Protein AF-A0A060YMS2-F1 (afdb_monomer)

Secondary structure (DSSP, 8-state):
-------S---------TT-SSS-TT--SHHHHHHHHHHHHH-S------PPPPHHHHHHHHHHHHHTT---SGGGGSHHHHHHHHHHHTT-HHHHHHHHTT-

Foldseek 3Di:
DDDPPDDDDDDDDDDDLVVQPPQDSPDDDPCRRLPPVRVVVPPPDDDDDDDADDPVRLVVVLVVCVVVVLQVDPLCPDPVVSVVLCVQCVSHPVRSCVVSNVD

Radius of gyration: 18.92 Å; Cα contacts (8 Å, |Δi|>4): 63; chains: 1; bounding box: 42×21×52 Å

Solvent-accessible surface area (backbone atoms only — not comparable to full-atom values): 6654 Å² total; per-residue (Å²): 132,81,78,81,91,73,80,94,78,84,87,87,86,79,89,61,58,81,88,49,79,97,56,64,93,83,49,80,50,67,59,70,75,43,35,68,72,49,40,61,62,49,59,89,72,84,90,79,89,84,76,64,52,49,74,66,53,45,50,53,53,53,52,49,35,55,75,68,62,52,59,66,42,75,59,62,78,37,74,66,35,44,51,49,48,42,64,76,26,66,39,28,69,70,50,39,50,61,58,48,74,79,55

Organism: Oncorhynchus mykiss (NCBI:txid8022)

Mean predicted aligned error: 4.14 Å

InterPro domains:
  IPR019368 Small ribosomal subunit protein mS29 [PF10236] (3-99)
  IPR019368 Small ribosomal subunit protein mS29 [PTHR12810] (1-102)

Nearest PDB structures (foldseek):
  8any-assembly1_AX  TM=9.967E-01  e=2.477E-08  Homo sapiens
  5aj4-assembly1_Ag  TM=9.875E-01  e=1.544E-08  Sus scrofa
  7pnv-assembly1_X  TM=9.954E-01  e=9.091E-08  Mus musculus
  3j9m-assembly1_AX  TM=9.733E-01  e=3.531E-08  Homo sapiens
  3jd5-assembly1_g  TM=9.234E-01  e=8.550E-09  Bos taurus

Structure (mmCIF, N/CA/C/O backbone):
data_AF-A0A060YMS2-F1
#
_entry.id   AF-A0A060YMS2-F1
#
loop_
_atom_site.group_PDB
_atom_site.id
_atom_site.type_symbol
_atom_site.label_atom_id
_atom_site.label_alt_id
_atom_site.label_comp_id
_atom_site.label_asym_id
_atom_site.label_entity_id
_atom_site.label_seq_id
_atom_site.pdbx_PDB_ins_code
_atom_site.Cartn_x
_atom_site.Cartn_y
_atom_site.Cartn_z
_atom_site.occupancy
_atom_site.B_iso_or_equiv
_atom_site.auth_seq_id
_atom_site.auth_comp_id
_atom_site.auth_asym_id
_atom_site.auth_atom_id
_atom_site.pdbx_PDB_model_num
ATOM 1 N N . MET A 1 1 ? 16.660 -9.172 -18.218 1.00 61.47 1 MET A N 1
ATOM 2 C CA . MET A 1 1 ? 16.110 -7.835 -17.917 1.00 61.47 1 MET A CA 1
ATOM 3 C C . MET A 1 1 ? 14.882 -7.603 -18.783 1.00 61.47 1 MET A C 1
ATOM 5 O O . MET A 1 1 ? 14.679 -8.364 -19.724 1.00 61.47 1 MET A O 1
ATOM 9 N N . ILE A 1 2 ? 14.014 -6.667 -18.401 1.00 76.12 2 ILE A N 1
ATOM 10 C CA . ILE A 1 2 ? 12.764 -6.392 -19.122 1.00 76.12 2 ILE A CA 1
ATOM 11 C C . ILE A 1 2 ? 13.135 -5.705 -20.438 1.00 76.12 2 ILE A C 1
ATOM 13 O O . ILE A 1 2 ? 13.558 -4.557 -20.431 1.00 76.12 2 ILE A O 1
ATOM 17 N N . ASN A 1 3 ? 13.002 -6.418 -21.556 1.00 77.88 3 ASN A N 1
ATOM 18 C CA . ASN A 1 3 ? 13.212 -5.832 -22.875 1.00 77.88 3 ASN A CA 1
ATOM 19 C C . ASN A 1 3 ? 11.945 -5.097 -23.331 1.00 77.88 3 ASN A C 1
ATOM 21 O O . ASN A 1 3 ? 10.820 -5.564 -23.126 1.00 77.88 3 ASN A O 1
ATOM 25 N N . ASN A 1 4 ? 12.150 -3.945 -23.962 1.00 82.06 4 ASN A N 1
ATOM 26 C CA . ASN A 1 4 ? 11.117 -3.075 -24.526 1.00 82.06 4 ASN A CA 1
ATOM 27 C C . ASN A 1 4 ? 11.026 -3.204 -26.062 1.00 82.06 4 ASN A C 1
ATOM 29 O O . ASN A 1 4 ? 10.658 -2.257 -26.752 1.00 82.06 4 ASN A O 1
ATOM 33 N N . ASP A 1 5 ? 11.355 -4.378 -26.605 1.00 88.31 5 ASP A N 1
ATOM 34 C CA . ASP A 1 5 ? 11.448 -4.688 -28.040 1.00 88.31 5 ASP A CA 1
ATOM 35 C C . ASP A 1 5 ? 10.099 -5.026 -28.711 1.00 88.31 5 ASP A C 1
ATOM 37 O O . ASP A 1 5 ? 10.051 -5.525 -29.836 1.00 88.31 5 ASP A O 1
ATOM 41 N N . TRP A 1 6 ? 8.986 -4.723 -28.047 1.00 92.12 6 TRP A N 1
ATOM 42 C CA . TRP A 1 6 ? 7.630 -5.031 -28.494 1.00 92.12 6 TRP A CA 1
ATOM 43 C C . TRP A 1 6 ? 6.702 -3.823 -28.323 1.00 92.12 6 TRP A C 1
ATOM 45 O O . TRP A 1 6 ? 6.954 -2.919 -27.529 1.00 92.12 6 TRP A O 1
ATOM 55 N N . CYS A 1 7 ? 5.610 -3.792 -29.090 1.00 92.94 7 CYS A N 1
ATOM 56 C CA . CYS A 1 7 ? 4.638 -2.699 -29.075 1.00 92.94 7 CYS A CA 1
ATOM 57 C C . CYS A 1 7 ? 3.211 -3.208 -28.824 1.00 92.94 7 CYS A C 1
ATOM 59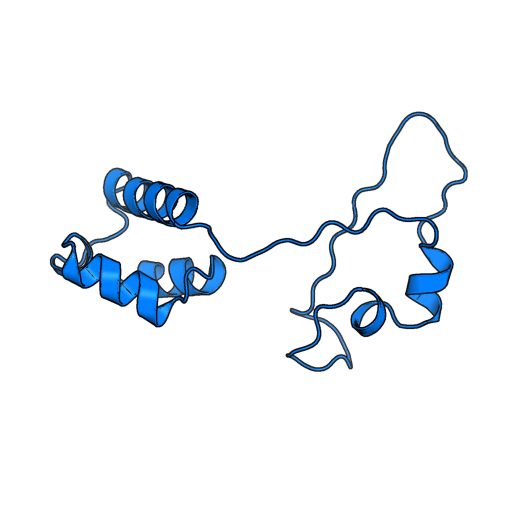 O O . CYS A 1 7 ? 2.911 -4.386 -29.011 1.00 92.94 7 CYS A O 1
ATOM 61 N N . GLY A 1 8 ? 2.319 -2.310 -28.394 1.00 94.00 8 GLY A N 1
ATOM 62 C CA . GLY A 1 8 ? 0.902 -2.627 -28.175 1.00 94.00 8 GLY A CA 1
ATOM 63 C C . GLY A 1 8 ? 0.534 -3.092 -26.761 1.00 94.00 8 GLY A C 1
ATOM 64 O O . GLY A 1 8 ? -0.599 -3.513 -26.547 1.00 94.00 8 GLY A O 1
ATOM 65 N N . GLY A 1 9 ? 1.434 -2.977 -25.783 1.00 92.31 9 GLY A N 1
ATOM 66 C CA . GLY A 1 9 ? 1.079 -3.145 -24.372 1.00 92.31 9 GLY A CA 1
ATOM 67 C C . GLY A 1 9 ? 2.023 -2.395 -23.436 1.00 92.31 9 GLY A C 1
ATOM 68 O O . GLY A 1 9 ? 2.799 -1.550 -23.875 1.00 92.31 9 GLY A O 1
ATOM 69 N N . ALA A 1 10 ? 1.904 -2.676 -22.140 1.00 93.38 10 ALA A N 1
ATOM 70 C CA . ALA A 1 10 ? 2.622 -1.977 -21.081 1.00 93.38 10 ALA A CA 1
ATOM 71 C C . ALA A 1 10 ? 3.184 -2.967 -20.056 1.00 93.38 10 ALA A C 1
ATOM 73 O O . ALA A 1 10 ? 2.581 -4.010 -19.800 1.00 93.38 10 ALA A O 1
ATOM 74 N N . VAL A 1 11 ? 4.320 -2.615 -19.452 1.00 93.06 11 VAL A N 1
ATOM 75 C CA . VAL A 1 11 ? 4.909 -3.350 -18.327 1.00 93.06 11 VAL A CA 1
ATOM 76 C C . VAL A 1 11 ? 4.646 -2.580 -17.046 1.00 93.06 11 VAL A C 1
ATOM 78 O O . VAL A 1 11 ? 4.910 -1.383 -16.972 1.00 93.06 11 VAL A O 1
ATOM 81 N N . ILE A 1 12 ? 4.157 -3.282 -16.028 1.00 94.38 12 ILE A N 1
ATOM 82 C CA . ILE A 1 12 ? 4.037 -2.762 -14.668 1.00 94.38 12 ILE A CA 1
ATOM 83 C C . ILE A 1 12 ? 4.907 -3.649 -13.785 1.00 94.38 12 ILE A C 1
ATOM 85 O O . ILE A 1 12 ? 4.714 -4.863 -13.740 1.00 94.38 12 ILE A O 1
ATOM 89 N N . ALA A 1 13 ? 5.866 -3.036 -13.101 1.00 93.81 13 ALA A N 1
ATOM 90 C CA . ALA A 1 13 ? 6.741 -3.700 -12.148 1.00 93.81 13 ALA A CA 1
ATOM 91 C C . ALA A 1 13 ? 6.605 -3.034 -10.775 1.00 93.81 13 ALA A C 1
ATOM 93 O O . ALA A 1 13 ? 6.325 -1.840 -10.675 1.00 93.81 13 ALA A O 1
ATOM 94 N N . THR A 1 14 ? 6.814 -3.810 -9.716 1.00 95.44 14 THR A N 1
ATOM 95 C CA . THR A 1 14 ? 6.759 -3.338 -8.329 1.00 95.44 14 THR A CA 1
ATOM 96 C C . THR A 1 14 ? 8.047 -3.693 -7.612 1.00 95.44 14 THR A C 1
ATOM 98 O O . THR A 1 14 ? 8.532 -4.818 -7.724 1.00 95.44 14 THR A O 1
ATOM 101 N N . LEU A 1 15 ? 8.568 -2.754 -6.832 1.00 94.75 15 LEU A N 1
ATOM 102 C CA . LEU A 1 15 ? 9.696 -3.006 -5.946 1.00 94.75 15 LEU A CA 1
ATOM 103 C C . LEU A 1 15 ? 9.208 -3.665 -4.657 1.00 94.75 15 LEU A C 1
ATOM 105 O O . LEU A 1 15 ? 8.132 -3.338 -4.157 1.00 94.75 15 LEU A O 1
ATOM 109 N N . SER A 1 16 ? 10.020 -4.560 -4.101 1.00 94.50 16 SER A N 1
ATOM 110 C CA . SER A 1 16 ? 9.784 -5.133 -2.779 1.00 94.50 16 SER A CA 1
ATOM 111 C C . SER A 1 16 ? 11.083 -5.170 -1.994 1.00 94.50 16 SER A C 1
ATOM 113 O O . SER A 1 16 ? 12.038 -5.834 -2.388 1.00 94.50 16 SER A O 1
ATOM 115 N N . GLN A 1 17 ? 11.092 -4.483 -0.854 1.00 94.62 17 GLN A N 1
ATOM 116 C CA . GLN A 1 17 ? 12.140 -4.642 0.151 1.00 94.62 17 GLN A CA 1
ATOM 117 C C . GLN A 1 17 ? 11.961 -5.981 0.887 1.00 94.62 17 GLN A C 1
ATOM 119 O O . GLN A 1 17 ? 12.923 -6.688 1.171 1.00 94.62 17 GLN A O 1
ATOM 124 N N . THR A 1 18 ? 10.724 -6.391 1.177 1.00 92.94 18 THR A N 1
ATOM 125 C CA . THR A 1 18 ? 10.485 -7.666 1.863 1.00 92.94 18 THR A CA 1
ATOM 126 C C . THR A 1 18 ? 10.954 -8.824 0.982 1.00 92.94 18 THR A C 1
ATOM 128 O O . THR A 1 18 ? 10.502 -8.972 -0.153 1.00 92.94 18 THR A O 1
ATOM 131 N N . GLY A 1 19 ? 11.878 -9.631 1.509 1.00 92.12 19 GLY A N 1
ATOM 132 C CA . GLY A 1 19 ? 12.517 -10.722 0.769 1.00 92.12 19 GLY A CA 1
ATOM 133 C C . GLY A 1 19 ? 13.699 -10.305 -0.114 1.00 92.12 19 GLY A C 1
ATOM 134 O O . GLY A 1 19 ? 14.273 -11.169 -0.773 1.00 92.12 19 GLY A O 1
ATOM 135 N N . SER A 1 20 ? 14.099 -9.027 -0.122 1.00 92.94 20 SER A N 1
ATOM 136 C CA 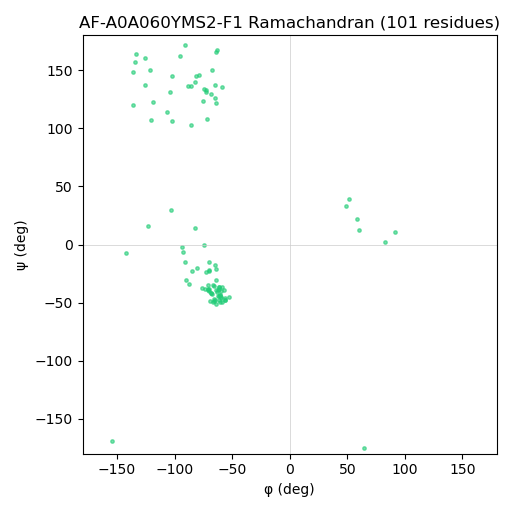. SER A 1 20 ? 15.300 -8.580 -0.834 1.00 92.94 20 SER A CA 1
ATOM 137 C C . SER A 1 20 ? 16.556 -9.204 -0.227 1.00 92.94 20 SER A C 1
ATOM 139 O O . SER A 1 20 ? 16.721 -9.216 0.997 1.00 92.94 20 SER A O 1
ATOM 141 N N . LEU A 1 21 ? 17.474 -9.661 -1.074 1.00 91.19 21 LEU A N 1
ATOM 142 C CA . LEU A 1 21 ? 18.784 -10.135 -0.642 1.00 91.19 21 LEU A CA 1
ATOM 143 C C . LEU A 1 21 ? 19.765 -8.961 -0.605 1.00 91.19 21 LEU A C 1
ATOM 145 O O . LEU A 1 21 ? 19.804 -8.164 -1.534 1.00 91.19 21 LEU A O 1
ATOM 149 N N . TYR A 1 22 ? 20.569 -8.876 0.456 1.00 88.88 22 TYR A N 1
ATOM 150 C CA . TYR A 1 22 ? 21.676 -7.916 0.590 1.00 88.88 22 TYR A CA 1
ATOM 151 C C . TYR A 1 22 ? 21.306 -6.417 0.535 1.00 88.88 22 TYR A C 1
ATOM 153 O O . TYR A 1 22 ? 22.206 -5.584 0.477 1.00 88.88 22 TYR A O 1
ATOM 161 N N . ALA A 1 23 ? 20.022 -6.057 0.628 1.00 91.56 23 ALA A N 1
ATOM 162 C CA . ALA A 1 23 ? 19.565 -4.674 0.785 1.00 91.56 23 ALA A CA 1
ATOM 163 C C . ALA A 1 23 ? 19.173 -4.381 2.249 1.00 91.56 23 ALA A C 1
ATOM 165 O O . ALA A 1 23 ? 18.653 -5.267 2.939 1.00 91.56 23 ALA A O 1
ATOM 166 N N . PRO A 1 24 ? 19.413 -3.157 2.758 1.00 93.19 24 PRO A N 1
ATOM 167 C CA . PRO A 1 24 ? 19.047 -2.797 4.123 1.00 93.19 24 PRO A CA 1
ATOM 168 C C . PRO A 1 24 ? 17.523 -2.753 4.292 1.00 93.19 24 PRO A C 1
ATOM 170 O O . PRO A 1 24 ? 16.784 -2.417 3.369 1.00 93.19 24 PRO A O 1
ATOM 173 N N . SER A 1 25 ? 17.039 -3.041 5.503 1.00 91.94 25 SER A N 1
ATOM 174 C CA . SER A 1 25 ? 15.599 -3.137 5.790 1.00 91.94 25 SER A CA 1
ATOM 175 C C . SER A 1 25 ? 14.822 -1.833 5.605 1.00 91.94 25 SER A C 1
ATOM 177 O O . SER A 1 25 ? 13.604 -1.855 5.468 1.00 91.94 25 SER A O 1
ATOM 179 N N . SER A 1 26 ? 15.513 -0.696 5.638 1.00 93.56 26 SER A N 1
ATOM 180 C CA . SER A 1 26 ? 14.929 0.631 5.455 1.00 93.56 26 SER A CA 1
ATOM 181 C C . SER A 1 26 ? 14.96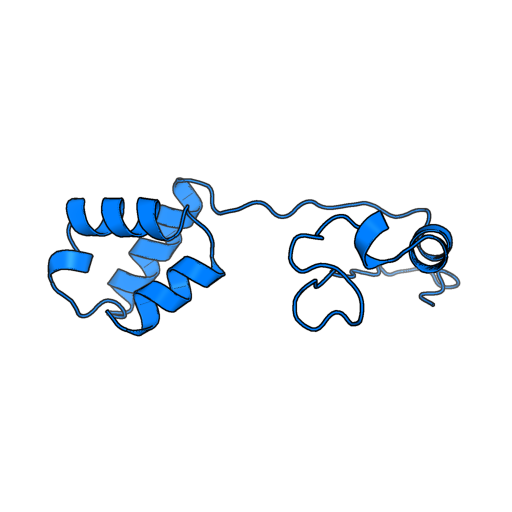8 1.129 4.010 1.00 93.56 26 SER A C 1
ATOM 183 O O . SER A 1 26 ? 14.435 2.206 3.762 1.00 93.56 26 SER A O 1
ATOM 185 N N . ALA A 1 27 ? 15.614 0.413 3.080 1.00 95.19 27 ALA A N 1
ATOM 186 C CA . ALA A 1 27 ? 15.670 0.833 1.681 1.00 95.19 27 ALA A CA 1
ATOM 187 C C . ALA A 1 27 ? 14.31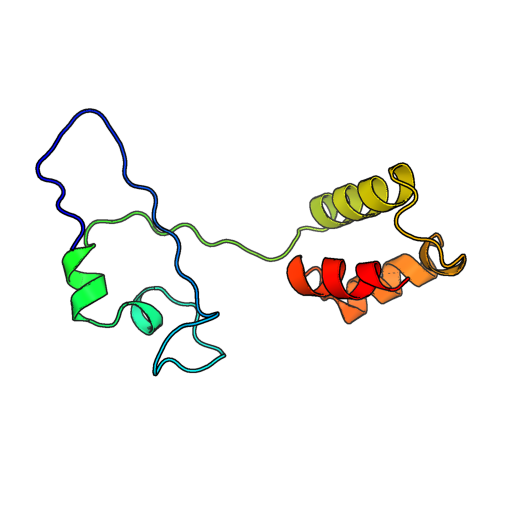4 0.632 1.006 1.00 95.19 27 ALA A C 1
ATOM 189 O O . ALA A 1 27 ? 13.710 -0.436 1.088 1.00 95.19 27 ALA A O 1
ATOM 190 N N . TYR A 1 28 ? 13.850 1.661 0.309 1.00 95.25 28 TYR A N 1
ATOM 191 C CA . TYR A 1 28 ? 12.601 1.609 -0.458 1.00 95.25 28 TYR A CA 1
ATOM 192 C C . TYR A 1 28 ? 12.691 2.365 -1.785 1.00 95.25 28 TYR A C 1
ATOM 194 O O . TYR A 1 28 ? 11.757 2.303 -2.587 1.00 95.25 28 TYR A O 1
ATOM 202 N N . LEU A 1 29 ? 13.791 3.083 -2.035 1.00 95.56 29 LEU A N 1
ATOM 203 C CA . LEU A 1 29 ? 13.958 3.848 -3.261 1.00 95.56 29 LEU A CA 1
ATOM 204 C C . LEU A 1 29 ? 14.351 2.927 -4.429 1.00 95.56 29 LEU A C 1
ATOM 206 O O . LEU A 1 29 ? 15.117 1.980 -4.228 1.00 95.56 29 LEU A O 1
ATOM 210 N N . PRO A 1 30 ? 13.897 3.215 -5.666 1.00 94.25 30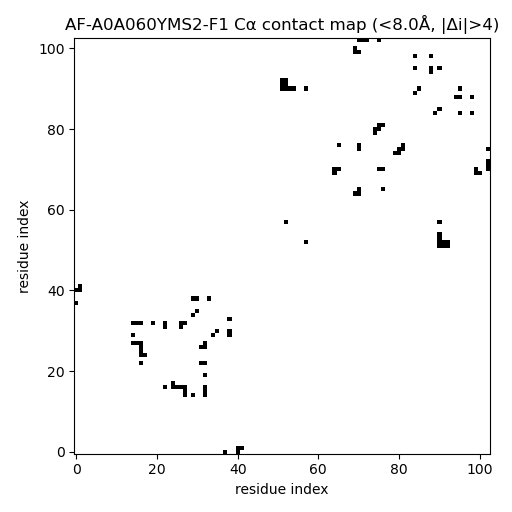 PRO A N 1
ATOM 211 C CA . PRO A 1 30 ? 14.242 2.410 -6.838 1.00 94.25 30 PRO A CA 1
ATOM 212 C C . PRO A 1 30 ? 15.740 2.206 -7.034 1.00 94.25 30 PRO A C 1
ATOM 214 O O . PRO A 1 30 ? 16.170 1.081 -7.249 1.00 94.25 30 PRO A O 1
ATOM 217 N N . GLN A 1 31 ? 16.540 3.261 -6.892 1.00 92.44 31 GLN A N 1
ATOM 218 C CA . GLN A 1 31 ? 17.990 3.180 -7.067 1.00 92.44 31 GLN A CA 1
ATOM 219 C C . GLN A 1 31 ? 18.672 2.324 -5.985 1.00 92.44 31 GLN A C 1
ATOM 221 O O . GLN A 1 31 ? 19.626 1.612 -6.279 1.00 92.44 31 GLN A O 1
ATOM 226 N N . GLU A 1 32 ? 18.171 2.353 -4.745 1.00 93.69 32 GLU A N 1
ATOM 227 C CA . GLU A 1 32 ? 18.720 1.550 -3.644 1.00 93.69 32 GLU A CA 1
ATOM 228 C C . GLU A 1 32 ? 18.425 0.057 -3.823 1.00 93.69 32 GLU A C 1
ATOM 230 O O . GLU A 1 32 ? 19.269 -0.778 -3.507 1.00 93.69 32 GLU A O 1
ATOM 235 N N . LEU A 1 33 ? 17.226 -0.278 -4.312 1.00 94.69 33 LEU A N 1
ATOM 236 C CA . LEU A 1 33 ? 16.774 -1.665 -4.443 1.00 94.69 33 LEU A CA 1
ATOM 237 C C . LEU A 1 33 ? 17.189 -2.320 -5.766 1.00 94.69 33 LEU A C 1
ATOM 239 O O . LEU A 1 33 ? 17.438 -3.523 -5.788 1.00 94.69 33 LEU A O 1
ATOM 243 N N . LEU A 1 34 ? 17.248 -1.559 -6.862 1.00 93.12 34 LEU A N 1
ATOM 244 C CA . LEU A 1 34 ? 17.663 -2.065 -8.176 1.00 93.12 34 LEU A CA 1
ATOM 245 C C . LEU A 1 34 ? 19.186 -2.048 -8.357 1.00 93.12 34 LEU A C 1
ATOM 247 O O . LEU A 1 34 ? 19.706 -2.794 -9.187 1.00 93.12 34 LEU A O 1
ATOM 251 N N . GLY A 1 35 ? 19.892 -1.203 -7.600 1.0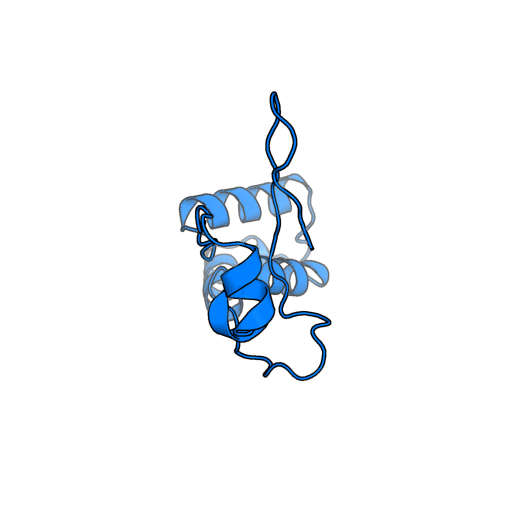0 92.94 35 GLY A N 1
ATOM 252 C CA . GLY A 1 35 ? 21.292 -0.890 -7.864 1.00 92.94 35 GLY A CA 1
ATOM 253 C C . GLY A 1 35 ? 21.479 -0.170 -9.203 1.00 92.94 35 GLY A C 1
ATOM 254 O O . GLY A 1 35 ? 20.518 0.171 -9.889 1.00 92.94 35 GLY A O 1
ATOM 255 N N . GLU A 1 36 ? 22.735 0.059 -9.577 1.00 93.44 36 GLU A N 1
ATOM 256 C CA . GLU A 1 36 ? 23.101 0.752 -10.820 1.00 93.44 36 GLU A CA 1
ATOM 257 C C . GLU A 1 36 ? 22.652 -0.036 -12.063 1.00 93.44 36 GLU A C 1
ATOM 259 O O . GLU A 1 36 ? 21.895 0.477 -12.877 1.00 93.44 36 GLU A O 1
ATOM 264 N N . GLU A 1 37 ? 22.995 -1.328 -12.143 1.00 92.12 37 GLU A N 1
ATOM 265 C CA . GLU A 1 37 ? 22.670 -2.185 -13.295 1.00 92.12 37 GLU A CA 1
ATOM 266 C C . GLU A 1 37 ? 21.157 -2.304 -13.547 1.00 92.12 37 GLU A C 1
ATOM 268 O O . GLU A 1 37 ? 20.690 -2.197 -14.683 1.00 92.12 37 GLU A O 1
ATOM 273 N N . GLY A 1 38 ? 20.371 -2.515 -12.486 1.00 91.31 38 GLY A N 1
ATOM 274 C CA . GLY A 1 38 ? 18.922 -2.652 -12.606 1.00 91.31 38 GLY A CA 1
ATOM 275 C C . GLY A 1 38 ? 18.234 -1.332 -12.949 1.00 91.31 38 GLY A C 1
ATOM 276 O O . GLY A 1 38 ? 17.245 -1.338 -13.682 1.00 91.31 38 GLY A O 1
ATOM 277 N N . PHE A 1 39 ? 18.751 -0.213 -12.436 1.00 92.88 39 PHE A N 1
ATOM 278 C CA . PHE A 1 39 ? 18.220 1.113 -12.736 1.00 92.88 39 PHE A CA 1
ATOM 279 C C . PHE A 1 39 ? 18.500 1.499 -14.193 1.00 92.88 39 PHE A C 1
ATOM 281 O O . PHE A 1 39 ? 17.560 1.841 -14.909 1.00 92.88 39 PHE A O 1
ATOM 288 N N . ASP A 1 40 ? 19.743 1.339 -14.654 1.00 92.44 40 ASP A N 1
ATOM 289 C CA . ASP A 1 40 ? 20.156 1.651 -16.028 1.00 92.44 40 ASP A CA 1
ATOM 290 C C . ASP A 1 40 ? 19.409 0.801 -17.060 1.00 92.44 40 ASP A C 1
ATOM 292 O O . ASP A 1 40 ? 19.031 1.288 -18.123 1.00 92.44 40 ASP A O 1
ATOM 296 N N . SER A 1 41 ? 19.138 -0.469 -16.748 1.00 90.81 41 SER A N 1
ATOM 297 C CA . SER A 1 41 ? 18.378 -1.324 -17.660 1.00 90.81 41 SER A CA 1
ATOM 298 C C . SER A 1 41 ? 16.889 -0.991 -17.734 1.00 90.81 41 SER A C 1
ATOM 300 O O . SER A 1 41 ? 16.240 -1.398 -18.702 1.00 90.81 41 SER A O 1
ATOM 302 N N . MET A 1 42 ? 16.320 -0.362 -16.706 1.00 89.62 42 MET A N 1
ATOM 303 C CA . MET A 1 42 ? 14.908 0.026 -16.698 1.00 89.62 42 MET A CA 1
ATOM 304 C C . MET A 1 42 ? 14.694 1.434 -17.256 1.00 89.62 42 MET A C 1
ATOM 306 O O . MET A 1 42 ? 13.557 1.791 -17.559 1.00 89.62 42 MET A O 1
ATOM 310 N N . ASP A 1 43 ? 15.752 2.232 -17.388 1.00 87.75 43 ASP A N 1
ATOM 311 C CA . ASP A 1 43 ? 15.673 3.584 -17.926 1.00 87.75 43 ASP A CA 1
ATOM 312 C C . ASP A 1 43 ? 15.331 3.556 -19.436 1.00 87.75 43 ASP A C 1
ATOM 314 O O . ASP A 1 43 ? 15.976 2.833 -20.202 1.00 87.75 43 ASP A O 1
ATOM 318 N N . PRO A 1 44 ? 14.322 4.312 -19.920 1.00 91.19 44 PRO A N 1
ATOM 319 C CA . PRO A 1 44 ? 13.413 5.194 -19.184 1.00 91.19 44 PRO A CA 1
ATOM 320 C C . PRO A 1 44 ? 12.177 4.488 -18.603 1.00 91.19 44 PRO A C 1
ATOM 322 O O . PRO A 1 44 ? 11.463 3.769 -19.305 1.00 91.19 44 PRO A O 1
ATOM 325 N N . PHE A 1 45 ? 11.837 4.805 -17.347 1.00 92.44 45 PHE A N 1
ATOM 326 C CA . PHE A 1 45 ? 10.603 4.354 -16.688 1.00 92.44 45 PHE A CA 1
ATOM 327 C C . PHE A 1 45 ? 9.870 5.484 -15.951 1.00 92.44 45 PHE A C 1
ATOM 329 O O . PHE A 1 45 ? 10.424 6.546 -15.672 1.00 92.44 45 PHE A O 1
ATOM 336 N N . VAL A 1 46 ? 8.596 5.250 -15.613 1.00 95.19 46 VAL A N 1
ATOM 337 C CA . VAL A 1 46 ? 7.760 6.189 -14.845 1.00 95.19 46 VAL A CA 1
ATOM 338 C C . VAL A 1 46 ? 7.667 5.716 -13.385 1.00 95.19 46 VAL A C 1
ATOM 340 O O . VAL A 1 46 ? 6.968 4.734 -13.124 1.00 95.19 46 VAL A O 1
ATOM 343 N N . PRO A 1 47 ? 8.342 6.368 -12.417 1.00 95.12 47 PRO A N 1
ATOM 344 C CA . PRO A 1 47 ? 8.231 6.002 -11.007 1.00 95.12 47 PRO A CA 1
ATOM 345 C C . PRO A 1 47 ? 6.877 6.431 -10.429 1.00 95.12 47 PRO A C 1
ATOM 347 O O . PRO A 1 47 ? 6.462 7.581 -10.578 1.00 95.12 47 PRO A O 1
ATOM 350 N N . VAL A 1 48 ? 6.210 5.524 -9.711 1.00 96.94 48 VAL A N 1
ATOM 351 C CA . VAL A 1 48 ? 4.937 5.797 -9.024 1.00 96.94 48 VAL A CA 1
ATOM 352 C C . VAL A 1 48 ? 5.110 5.550 -7.520 1.00 96.94 48 VAL A C 1
ATOM 354 O O . VAL A 1 48 ? 5.216 4.394 -7.110 1.00 96.94 48 VAL A O 1
ATOM 357 N N . PRO A 1 49 ? 5.165 6.601 -6.679 1.00 95.94 49 PRO A N 1
ATOM 358 C CA . PRO A 1 49 ? 5.284 6.432 -5.235 1.00 95.94 49 PRO A CA 1
ATOM 359 C C . PRO A 1 49 ? 3.957 5.967 -4.625 1.00 95.94 49 PRO A C 1
ATOM 361 O O . PRO A 1 49 ? 2.902 6.540 -4.893 1.00 95.94 49 PRO A O 1
ATOM 364 N N . VAL A 1 50 ? 4.021 4.964 -3.748 1.00 96.62 50 VAL A N 1
ATOM 365 C CA . VAL A 1 50 ? 2.874 4.489 -2.962 1.00 96.62 50 VAL A CA 1
ATOM 366 C C . VAL A 1 50 ? 3.063 4.943 -1.520 1.00 96.62 50 VAL A C 1
ATOM 368 O O . VAL A 1 50 ? 4.013 4.541 -0.852 1.00 96.62 50 VAL A O 1
ATOM 371 N N . SER A 1 51 ? 2.180 5.827 -1.060 1.00 96.56 51 SER A N 1
ATOM 372 C CA . SER A 1 51 ? 2.215 6.379 0.299 1.00 96.56 51 SER A CA 1
ATOM 373 C C . SER A 1 51 ? 1.375 5.543 1.271 1.00 96.56 51 SER A C 1
ATOM 375 O O . SER A 1 51 ? 0.642 4.641 0.870 1.00 96.56 51 SER A O 1
ATOM 377 N N . LEU A 1 52 ? 1.478 5.855 2.566 1.00 97.62 52 LEU A N 1
ATOM 378 C CA . LEU A 1 52 ? 0.573 5.338 3.599 1.00 97.62 52 LEU A CA 1
ATOM 379 C C . LEU A 1 52 ? -0.866 5.811 3.344 1.00 97.62 52 LEU A C 1
ATOM 381 O O . LEU A 1 52 ? -1.079 6.741 2.563 1.00 97.62 52 LEU A O 1
ATOM 385 N N . TYR A 1 53 ? -1.844 5.221 4.038 1.00 98.12 53 TYR A N 1
ATOM 386 C CA . TYR A 1 53 ? -3.229 5.646 3.870 1.00 98.12 53 TYR A CA 1
ATOM 387 C C . TYR A 1 53 ? -3.411 7.125 4.215 1.00 98.12 53 TYR A C 1
ATOM 389 O O . TYR A 1 53 ? -2.964 7.623 5.256 1.00 98.12 53 TYR A O 1
ATOM 397 N N . SER A 1 54 ? -4.158 7.810 3.358 1.00 97.75 54 SER A N 1
ATOM 398 C CA . SER A 1 54 ? -4.811 9.062 3.708 1.00 97.75 54 SER A CA 1
ATOM 399 C C . SER A 1 54 ? -5.858 8.832 4.803 1.00 97.75 54 SER A C 1
ATOM 401 O O . SER A 1 54 ? -6.280 7.711 5.084 1.00 97.75 54 SER A O 1
ATOM 403 N N . GLU A 1 55 ? -6.326 9.914 5.422 1.00 96.44 55 GLU A N 1
ATOM 404 C CA . GLU A 1 55 ? -7.379 9.837 6.445 1.00 96.44 55 GLU A CA 1
ATOM 405 C C . GLU A 1 55 ? -8.654 9.174 5.911 1.00 96.44 55 GLU A C 1
ATOM 407 O O . GLU A 1 55 ? -9.261 8.357 6.596 1.00 96.44 55 GLU A O 1
ATOM 412 N N . LYS A 1 56 ? -9.023 9.465 4.657 1.00 97.81 56 LYS A N 1
ATOM 413 C CA . LYS A 1 56 ? -10.220 8.903 4.017 1.00 97.81 56 LYS A CA 1
ATOM 414 C C . LYS A 1 56 ? -10.075 7.417 3.699 1.00 97.81 56 LYS A C 1
ATOM 416 O O . LYS A 1 56 ? -11.035 6.666 3.853 1.00 97.81 56 LYS A O 1
ATOM 421 N N . GLU A 1 57 ? -8.899 6.990 3.246 1.00 98.19 57 GLU A N 1
ATOM 422 C CA . GLU A 1 57 ? -8.625 5.574 2.969 1.00 98.19 57 GLU A CA 1
ATOM 423 C C . GLU A 1 57 ? -8.592 4.762 4.260 1.00 98.19 57 GLU A C 1
ATOM 425 O O . GLU A 1 57 ? -9.199 3.694 4.316 1.00 98.19 57 GLU A O 1
ATOM 430 N N . PHE A 1 58 ? -7.966 5.302 5.312 1.00 98.06 58 PHE A N 1
ATOM 431 C CA . PHE A 1 58 ? -7.991 4.683 6.633 1.00 98.06 58 PHE A CA 1
ATOM 432 C C . PHE A 1 58 ? -9.429 4.528 7.134 1.00 98.06 58 PHE A C 1
ATOM 434 O O . PHE A 1 58 ? -9.815 3.432 7.532 1.00 98.06 58 PHE A O 1
ATOM 441 N N . GLU A 1 59 ? -10.232 5.597 7.062 1.00 97.25 59 GLU A N 1
ATOM 442 C CA . GLU A 1 59 ? -11.639 5.565 7.470 1.00 97.25 59 GLU A CA 1
ATOM 443 C C . GLU A 1 59 ? -12.414 4.481 6.724 1.00 97.25 59 GLU A C 1
ATOM 445 O O . GLU A 1 59 ? -13.117 3.674 7.325 1.00 97.25 59 GLU A O 1
ATOM 450 N N . SER A 1 60 ? -12.243 4.433 5.404 1.00 98.00 60 SER A N 1
ATOM 451 C CA . SER A 1 60 ? -12.935 3.472 4.549 1.00 98.00 60 SER A CA 1
ATOM 452 C C . SER A 1 60 ? -12.534 2.031 4.883 1.00 98.00 60 SER A C 1
ATOM 454 O O . SER A 1 60 ? -13.389 1.150 4.934 1.00 98.00 60 SER A O 1
ATOM 456 N N . CYS A 1 61 ? -11.247 1.787 5.154 1.00 97.81 61 CYS A N 1
ATOM 457 C CA . CYS A 1 61 ? -10.734 0.476 5.551 1.00 97.81 61 CYS A CA 1
ATOM 458 C C . CYS A 1 61 ? -11.239 0.056 6.943 1.00 97.81 61 CYS A C 1
ATOM 460 O O . CYS A 1 61 ? -11.673 -1.080 7.128 1.00 97.81 61 CYS A O 1
ATOM 462 N N . TYR A 1 62 ? -11.254 0.980 7.905 1.00 96.88 62 TYR A N 1
ATOM 463 C CA . TYR A 1 62 ? -11.794 0.743 9.243 1.00 96.88 62 TYR A CA 1
ATOM 464 C C . TYR A 1 62 ? -13.291 0.402 9.204 1.00 96.88 62 TYR A C 1
ATOM 466 O O . TYR A 1 62 ? -13.710 -0.609 9.769 1.00 96.88 62 TYR A O 1
ATOM 474 N N . LEU A 1 63 ? -14.090 1.184 8.469 1.00 97.31 63 LEU A N 1
ATOM 475 C CA . LEU A 1 63 ? -15.519 0.916 8.280 1.00 97.31 63 LEU A CA 1
ATOM 476 C C . LEU A 1 63 ? -15.766 -0.430 7.589 1.00 97.31 63 LEU A C 1
ATOM 478 O O . LEU A 1 63 ? -16.700 -1.139 7.956 1.00 97.31 63 LEU A O 1
ATOM 482 N N . TYR A 1 64 ? -14.913 -0.815 6.636 1.00 98.06 64 TYR A N 1
ATOM 483 C CA . TYR A 1 64 ? -14.976 -2.136 6.015 1.00 98.06 64 TYR A CA 1
ATOM 484 C C . TYR A 1 64 ? -14.761 -3.265 7.036 1.00 98.06 64 TYR A C 1
ATOM 486 O O . TYR A 1 64 ? -15.513 -4.241 7.035 1.00 98.06 64 TYR A O 1
ATOM 494 N N . TYR A 1 65 ? -13.783 -3.140 7.938 1.00 97.38 65 TYR A N 1
ATOM 495 C CA . TYR A 1 65 ? -13.576 -4.137 8.992 1.00 97.38 65 TYR A CA 1
ATOM 496 C C . TYR A 1 65 ? -14.738 -4.203 9.988 1.00 97.38 65 TYR A C 1
ATOM 498 O O . TYR A 1 65 ? -15.088 -5.301 10.425 1.00 97.38 65 TYR A O 1
ATOM 506 N N . LEU A 1 66 ? -15.370 -3.072 10.311 1.00 95.75 66 LEU A N 1
ATOM 507 C CA . LEU A 1 66 ? -16.580 -3.053 11.139 1.00 95.75 66 LEU A CA 1
ATOM 508 C C . LEU A 1 66 ? -17.760 -3.751 10.451 1.00 95.75 66 LEU A C 1
ATOM 510 O O . LEU A 1 66 ? -18.391 -4.612 11.058 1.00 95.75 66 LEU A O 1
ATOM 514 N N . ASP A 1 67 ? -18.026 -3.436 9.180 1.00 97.50 67 ASP A N 1
ATOM 515 C CA . ASP A 1 67 ? -19.119 -4.041 8.401 1.00 97.50 67 ASP A CA 1
ATOM 516 C C . ASP A 1 67 ? -18.963 -5.566 8.278 1.00 97.50 67 ASP A C 1
ATOM 518 O O . ASP A 1 67 ? -19.912 -6.339 8.444 1.00 97.50 67 ASP A O 1
ATOM 522 N N . ARG A 1 68 ? -17.726 -6.034 8.081 1.00 97.00 68 ARG A N 1
ATOM 523 C CA . ARG A 1 68 ? -17.402 -7.467 8.052 1.00 97.00 68 ARG A CA 1
ATOM 524 C C . ARG A 1 68 ? -17.394 -8.137 9.420 1.00 97.00 68 ARG A C 1
ATOM 526 O O . ARG A 1 68 ? -17.163 -9.342 9.470 1.00 97.00 68 ARG A O 1
ATOM 533 N N . HIS A 1 69 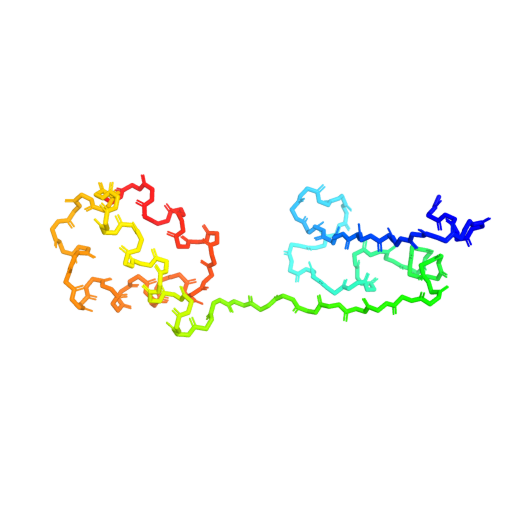? -17.657 -7.397 10.497 1.00 95.31 69 HIS A N 1
ATOM 534 C CA . HIS A 1 69 ? -17.525 -7.878 11.870 1.00 95.31 69 HIS A CA 1
ATOM 535 C C . HIS A 1 69 ? -16.140 -8.510 12.096 1.00 95.31 69 HIS A C 1
ATOM 537 O O . HIS A 1 69 ? -16.013 -9.552 12.730 1.00 95.31 69 HIS A O 1
ATOM 543 N N . TRP A 1 70 ? -15.090 -7.921 11.522 1.00 96.94 70 TRP A N 1
ATOM 544 C CA . TRP A 1 70 ? -13.722 -8.405 11.701 1.00 96.94 70 TRP A CA 1
ATOM 545 C C . TRP A 1 70 ? -13.179 -8.014 13.078 1.00 96.94 70 TRP A C 1
ATOM 547 O O . TRP A 1 70 ? -12.504 -8.805 13.719 1.00 96.94 70 TRP A O 1
ATOM 557 N N . LEU A 1 71 ? -13.535 -6.814 13.545 1.00 95.50 71 LEU A N 1
ATOM 558 C CA . LEU A 1 71 ? -13.126 -6.271 14.838 1.00 95.50 71 LEU A CA 1
ATOM 559 C C . LEU A 1 71 ? -14.066 -6.741 15.956 1.00 95.50 71 LEU A C 1
ATOM 561 O O . LEU A 1 71 ? -15.185 -6.229 16.096 1.00 95.50 71 LEU A O 1
ATOM 565 N N . GLN A 1 72 ? -13.617 -7.711 16.752 1.00 94.75 72 GLN A N 1
ATOM 566 C CA . GLN A 1 72 ? -14.445 -8.335 17.790 1.00 94.75 72 GLN A CA 1
ATOM 567 C C . GLN A 1 72 ? -14.340 -7.617 19.141 1.00 94.75 72 GLN A C 1
ATOM 569 O O . GLN A 1 72 ? -15.316 -7.569 19.895 1.00 94.75 72 GLN A O 1
ATOM 574 N N . HIS A 1 73 ? -13.191 -7.015 19.452 1.00 95.00 73 HIS A N 1
ATOM 575 C CA . HIS A 1 73 ? -13.001 -6.297 20.707 1.00 95.00 73 HIS A CA 1
ATOM 576 C C . HIS A 1 73 ? -13.912 -5.055 20.822 1.00 95.00 73 HIS A C 1
ATOM 578 O O . HIS A 1 73 ? -13.812 -4.153 19.988 1.00 95.00 73 HIS A O 1
ATOM 584 N N . PRO A 1 74 ? -14.720 -4.896 21.888 1.00 93.06 74 PRO A N 1
ATOM 585 C CA . PRO A 1 74 ? -15.670 -3.783 22.002 1.00 93.06 74 PRO A CA 1
ATOM 586 C C . PRO A 1 74 ? -15.034 -2.388 21.936 1.00 93.06 74 PRO A C 1
ATOM 588 O O . PRO A 1 74 ? -15.594 -1.483 21.325 1.00 93.06 74 PRO A O 1
ATOM 591 N N . HIS A 1 75 ? -13.837 -2.205 22.508 1.00 93.75 75 HIS A N 1
ATOM 592 C CA . HIS A 1 75 ? -13.150 -0.907 22.453 1.00 93.75 75 HIS A CA 1
ATOM 593 C C . HIS A 1 75 ? -12.635 -0.560 21.056 1.00 93.75 75 HIS A C 1
ATOM 595 O O . HIS A 1 75 ? -12.461 0.613 20.753 1.00 93.75 75 HIS A O 1
ATOM 601 N N . SER A 1 76 ? -12.413 -1.553 20.190 1.00 91.50 76 SER A N 1
ATOM 602 C CA . SER A 1 76 ? -11.954 -1.291 18.821 1.00 91.50 76 SER A CA 1
ATOM 603 C C . SER A 1 76 ? -13.031 -0.641 17.949 1.00 91.50 76 SER A C 1
ATOM 605 O O . SER A 1 76 ? -12.699 -0.101 16.904 1.00 91.50 76 SER A O 1
ATOM 607 N N . GLN A 1 77 ? -14.291 -0.667 18.400 1.00 93.69 77 GLN A N 1
ATOM 608 C CA . GLN A 1 77 ? -15.441 -0.077 17.717 1.00 93.69 77 GLN A CA 1
ATOM 609 C C . GLN A 1 77 ? -15.735 1.361 18.185 1.00 93.69 77 GLN A C 1
ATOM 611 O O . GLN A 1 77 ? -16.659 1.991 17.670 1.00 93.69 77 GLN A O 1
ATOM 616 N N . THR A 1 78 ? -14.984 1.891 19.160 1.00 96.12 78 THR A N 1
ATOM 617 C CA . THR A 1 78 ? -15.154 3.265 19.659 1.00 96.12 78 THR A CA 1
ATOM 618 C C . THR A 1 78 ? -14.201 4.243 18.972 1.00 96.12 78 THR A C 1
ATOM 620 O O . THR A 1 78 ? -13.183 3.861 18.390 1.00 96.12 78 THR A O 1
ATOM 623 N N . GLU A 1 79 ? -14.503 5.539 19.066 1.00 95.31 79 GLU A N 1
ATOM 624 C CA . GLU A 1 79 ? -13.648 6.593 18.506 1.00 95.31 79 GLU A CA 1
ATOM 625 C C . GLU A 1 79 ? -12.270 6.656 19.185 1.00 95.31 79 GLU A C 1
ATOM 627 O O . GLU A 1 79 ? -11.276 7.017 18.551 1.00 95.31 79 GLU A O 1
ATOM 632 N N . GLU A 1 80 ? -12.179 6.293 20.464 1.00 96.62 80 GLU A N 1
ATOM 633 C CA . GLU A 1 80 ? -10.908 6.182 21.184 1.00 96.62 80 GLU A CA 1
ATOM 634 C C . GLU A 1 80 ? -10.064 5.035 20.626 1.00 96.62 80 GLU A C 1
ATOM 636 O O . GLU A 1 80 ? -8.912 5.264 20.252 1.00 96.62 80 GLU A O 1
ATOM 641 N N . GLY A 1 81 ? -10.643 3.837 20.477 1.00 95.56 81 GLY A N 1
ATOM 642 C CA . GLY A 1 81 ? -9.928 2.687 19.917 1.00 95.56 81 GLY A CA 1
ATOM 643 C C . GLY A 1 81 ? -9.466 2.933 18.484 1.00 95.56 81 GLY A C 1
ATOM 644 O O . GLY A 1 81 ? -8.337 2.603 18.120 1.00 95.56 81 GLY A O 1
ATOM 645 N N . LYS A 1 82 ? -10.280 3.617 17.679 1.00 96.31 82 LYS A N 1
ATOM 646 C CA . LYS A 1 82 ? -9.889 4.063 16.339 1.00 96.31 82 LYS A CA 1
ATOM 647 C C . LYS A 1 82 ? -8.682 5.009 16.359 1.00 96.31 82 LYS A C 1
ATOM 649 O O . LYS A 1 82 ? -7.772 4.845 15.546 1.00 96.31 82 LYS A O 1
ATOM 654 N N . LYS A 1 83 ? -8.626 5.979 17.281 1.00 97.12 83 LYS A N 1
ATOM 655 C CA . LYS A 1 83 ? -7.458 6.873 17.430 1.00 97.12 83 LYS A CA 1
ATOM 656 C C . LYS A 1 83 ? -6.205 6.108 17.849 1.00 97.12 83 LYS A C 1
ATOM 658 O O . LYS A 1 83 ? -5.127 6.403 17.333 1.00 97.12 83 LYS A O 1
ATOM 663 N N . GLU A 1 84 ? -6.340 5.121 18.730 1.00 96.94 84 GLU A N 1
ATOM 664 C CA . GLU A 1 84 ? -5.234 4.233 19.106 1.00 96.94 84 GLU A CA 1
ATOM 665 C C . GLU A 1 84 ? -4.731 3.423 17.905 1.00 96.94 84 GLU A C 1
ATOM 667 O O . GLU A 1 84 ? -3.525 3.379 17.661 1.00 96.94 84 GLU A O 1
ATOM 672 N N . LEU A 1 85 ? -5.635 2.865 17.092 1.00 96.44 85 LEU A N 1
ATOM 673 C CA . LEU A 1 85 ? -5.280 2.161 15.855 1.00 96.44 85 LEU A CA 1
ATOM 674 C C . LEU A 1 85 ? -4.550 3.069 14.862 1.00 96.44 85 LEU A C 1
ATOM 676 O O . LEU A 1 85 ? -3.542 2.657 14.283 1.00 96.44 85 LEU A O 1
ATOM 680 N N . ILE A 1 86 ? -5.012 4.310 14.678 1.00 97.12 86 ILE A N 1
ATOM 681 C CA . ILE A 1 86 ? -4.332 5.303 13.831 1.00 97.12 86 ILE A CA 1
ATOM 682 C C . ILE A 1 86 ? -2.919 5.567 14.355 1.00 97.12 86 ILE A C 1
ATOM 684 O O . ILE A 1 86 ? -1.970 5.569 13.570 1.00 97.12 86 ILE A O 1
ATOM 688 N N . PHE A 1 87 ? -2.774 5.769 15.666 1.00 97.62 87 PHE A N 1
ATOM 689 C CA . PHE A 1 87 ? -1.494 6.083 16.295 1.00 97.62 87 PHE A CA 1
ATOM 690 C C . PHE A 1 87 ? -0.496 4.921 16.194 1.00 97.62 87 PHE A C 1
ATOM 692 O O . PHE A 1 87 ? 0.636 5.123 15.762 1.00 97.62 87 PHE A O 1
ATOM 699 N N . LEU A 1 88 ? -0.919 3.700 16.536 1.00 97.12 88 LEU A N 1
ATOM 700 C CA . LEU A 1 88 ? -0.057 2.514 16.536 1.00 97.12 88 LEU A CA 1
ATOM 701 C C . LEU A 1 88 ? 0.313 2.051 15.124 1.00 97.12 88 LEU A C 1
ATOM 703 O O . LEU A 1 88 ? 1.448 1.640 14.891 1.00 97.12 88 LEU A O 1
ATOM 707 N N . SER A 1 89 ? -0.625 2.120 14.175 1.00 97.06 89 SER A N 1
ATOM 708 C CA . SER A 1 89 ? -0.350 1.740 12.784 1.00 97.06 89 SER A CA 1
ATOM 709 C C . SER A 1 89 ? 0.366 2.831 11.993 1.00 97.06 89 SER A C 1
ATOM 711 O O . SER A 1 89 ? 0.930 2.541 10.940 1.00 97.06 89 SER A O 1
ATOM 713 N N . ASN A 1 90 ? 0.302 4.089 12.442 1.00 96.88 90 ASN A N 1
ATOM 714 C CA . ASN A 1 90 ? 0.655 5.268 11.648 1.00 96.88 90 ASN A CA 1
ATOM 715 C C . ASN A 1 90 ? -0.012 5.262 10.254 1.00 96.88 90 ASN A C 1
ATOM 717 O O . ASN A 1 90 ? 0.577 5.701 9.267 1.00 96.88 90 ASN A O 1
ATOM 721 N N . ARG A 1 91 ? -1.231 4.708 10.150 1.00 97.12 91 ARG A N 1
ATOM 722 C CA . ARG A 1 91 ? -1.957 4.497 8.880 1.00 97.12 91 ARG A CA 1
ATOM 723 C C . ARG A 1 91 ? -1.204 3.621 7.866 1.00 97.12 91 ARG A C 1
ATOM 725 O O . ARG A 1 91 ? -1.478 3.675 6.667 1.00 97.12 91 ARG A O 1
ATOM 732 N N . ASN A 1 92 ? -0.261 2.802 8.329 1.00 97.88 92 ASN A N 1
ATOM 733 C CA . ASN A 1 92 ? 0.395 1.806 7.497 1.00 97.88 92 ASN A CA 1
ATOM 734 C C . ASN A 1 92 ? -0.555 0.619 7.253 1.00 97.88 92 ASN A C 1
ATOM 736 O O . ASN A 1 92 ? -0.981 -0.004 8.227 1.00 97.88 92 ASN A O 1
ATOM 740 N N . PRO A 1 93 ? -0.857 0.268 5.987 1.00 97.56 93 PRO A N 1
ATOM 741 C CA . PRO A 1 93 ? -1.799 -0.804 5.660 1.00 97.56 93 PRO A CA 1
ATOM 742 C C . PRO A 1 93 ? -1.444 -2.160 6.276 1.00 97.56 93 PRO A C 1
ATOM 744 O O . PRO A 1 93 ? -2.303 -2.82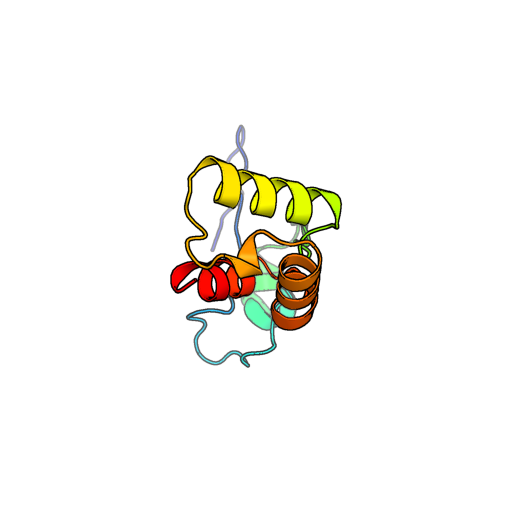2 6.852 1.00 97.56 93 PRO A O 1
ATOM 747 N N . SER A 1 94 ? -0.171 -2.556 6.186 1.00 96.88 94 SER A N 1
ATOM 748 C CA . SER A 1 94 ? 0.304 -3.856 6.671 1.00 96.88 94 SER A CA 1
ATOM 749 C C . SER A 1 94 ? 0.299 -3.923 8.197 1.00 96.88 94 SER A C 1
ATOM 751 O O . SER A 1 94 ? -0.098 -4.931 8.776 1.00 96.88 94 SER A O 1
ATOM 753 N N . VAL A 1 95 ? 0.693 -2.833 8.865 1.00 97.50 95 VAL A N 1
ATOM 754 C CA . VAL A 1 95 ? 0.659 -2.766 10.333 1.00 97.50 95 VAL A CA 1
ATOM 755 C C . VAL A 1 95 ? -0.782 -2.745 10.841 1.00 97.50 95 VAL A C 1
ATOM 757 O O . VAL A 1 95 ? -1.082 -3.435 11.809 1.00 97.50 95 VAL A O 1
ATOM 760 N N . LEU A 1 96 ? -1.676 -1.994 10.188 1.00 97.50 96 LEU A N 1
ATOM 761 C CA . LEU A 1 96 ? -3.091 -1.940 10.555 1.00 97.50 96 LEU A CA 1
ATOM 762 C C . LEU A 1 96 ? -3.754 -3.315 10.449 1.00 97.50 96 LEU A C 1
ATOM 764 O O . LEU A 1 96 ? -4.395 -3.739 11.404 1.00 97.50 96 LEU A O 1
ATOM 768 N N . GLU A 1 97 ? -3.580 -4.015 9.325 1.00 97.50 97 GLU A N 1
ATOM 769 C CA . GLU A 1 97 ? -4.116 -5.371 9.144 1.00 97.50 97 GLU A CA 1
ATOM 770 C C . GLU A 1 97 ? -3.614 -6.308 10.242 1.00 97.50 97 GLU A C 1
ATOM 772 O O . GLU A 1 97 ? -4.420 -6.943 10.920 1.00 97.50 97 GLU A O 1
ATOM 777 N N . ARG A 1 98 ? -2.305 -6.295 10.510 1.00 97.38 98 ARG A N 1
ATOM 778 C CA . ARG A 1 98 ? -1.712 -7.136 11.547 1.00 97.38 98 ARG A CA 1
ATOM 779 C C . ARG A 1 98 ? -2.242 -6.822 12.943 1.00 97.38 98 ARG A C 1
ATOM 781 O O . ARG A 1 98 ? -2.419 -7.753 13.720 1.00 97.38 98 ARG A O 1
ATOM 788 N N . LEU A 1 99 ? -2.464 -5.547 13.273 1.00 96.62 99 LEU A N 1
ATOM 789 C CA . LEU A 1 99 ? -3.071 -5.143 14.545 1.00 96.62 99 LEU A CA 1
ATOM 790 C C . LEU A 1 99 ? -4.523 -5.623 14.629 1.00 96.62 99 LEU A C 1
ATOM 792 O O . LEU A 1 99 ? -4.907 -6.211 15.630 1.00 96.62 99 LEU A O 1
ATOM 796 N N . CYS A 1 100 ? -5.311 -5.421 13.574 1.00 95.56 100 CYS A N 1
ATOM 797 C CA . CYS A 1 100 ? -6.716 -5.818 13.528 1.00 95.56 100 CYS A CA 1
ATOM 798 C C . CYS A 1 100 ? -6.932 -7.336 13.466 1.00 95.56 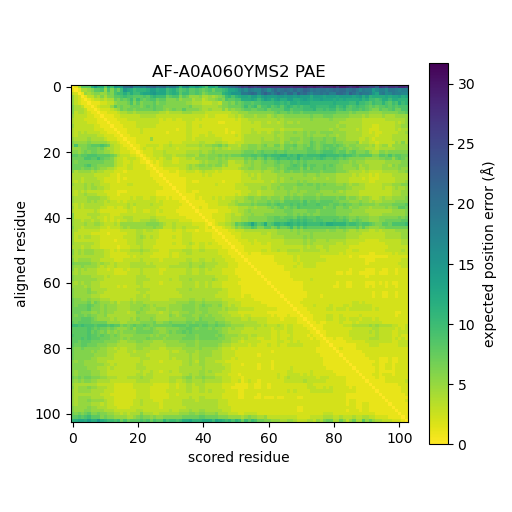100 CYS A C 1
ATOM 800 O O . CYS A 1 100 ? -8.002 -7.799 13.836 1.00 95.56 100 CYS A O 1
ATOM 802 N N . ALA A 1 101 ? -5.949 -8.119 13.019 1.00 95.88 101 ALA A N 1
ATOM 803 C CA . ALA A 1 101 ? -6.061 -9.572 12.887 1.00 95.88 101 ALA A CA 1
ATOM 804 C C . ALA A 1 101 ? -6.245 -10.322 14.221 1.00 95.88 101 ALA A C 1
ATOM 806 O O . ALA A 1 101 ? -6.643 -11.485 14.209 1.00 95.88 101 ALA A O 1
ATOM 807 N N . PHE A 1 102 ? -5.943 -9.691 15.360 1.00 92.75 102 PHE A N 1
ATOM 808 C CA . PHE A 1 102 ? -6.072 -10.300 16.688 1.00 92.75 102 PHE A CA 1
ATOM 809 C C . PHE A 1 102 ? -6.972 -9.508 17.654 1.00 92.75 102 PHE A C 1
ATOM 811 O O . PHE A 1 102 ? -6.914 -9.755 18.861 1.00 92.75 102 PHE A O 1
ATOM 818 N N . LEU A 1 103 ? -7.780 -8.569 17.140 1.00 88.75 103 LEU A N 1
ATOM 819 C CA . LEU A 1 103 ? -8.720 -7.751 17.924 1.00 88.75 103 LEU A CA 1
ATOM 820 C C . LEU A 1 103 ? -10.139 -8.322 17.936 1.00 88.75 103 LEU A C 1
ATOM 822 O O . LEU A 1 103 ? -10.713 -8.590 16.863 1.00 88.75 103 LEU A O 1
#

Sequence (103 aa):
MINNDWCGGAVIATLSQTGSLYAPSSAYLPQELLGEEGFDSMDPFVPVPVSLYSEKEFESCYLYYLDRHWLQHPHSQTEEGKKELIFLSNRNPSVLERLCAFL

pLDDT: mean 94.06, std 4.9, range [61.47, 98.19]